Protein AF-A0A1I1BTH6-F1 (afdb_monomer_lite)

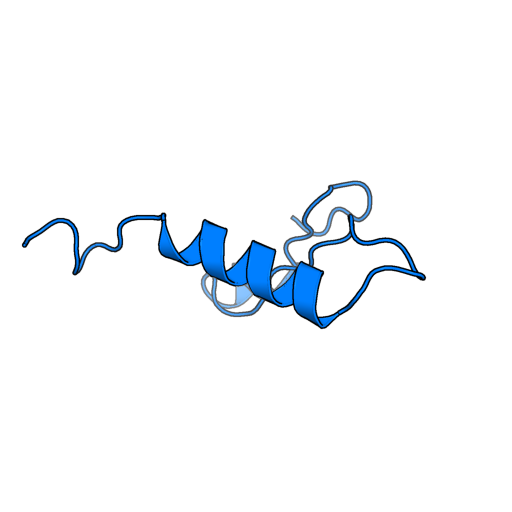Structure (mmCIF, N/CA/C/O backbone):
data_AF-A0A1I1BTH6-F1
#
_entry.id   AF-A0A1I1BTH6-F1
#
loop_
_atom_site.group_PDB
_atom_site.id
_atom_site.type_symbol
_atom_site.label_atom_id
_atom_site.label_alt_id
_atom_site.label_comp_id
_atom_site.label_asym_id
_atom_site.label_entity_id
_atom_site.label_seq_id
_atom_site.pdbx_PDB_ins_code
_atom_site.Cartn_x
_atom_site.Cartn_y
_atom_site.Cartn_z
_atom_site.occupancy
_atom_site.B_iso_or_equiv
_atom_site.auth_seq_id
_atom_site.auth_comp_id
_atom_site.auth_asym_id
_atom_site.auth_atom_id
_atom_site.pdbx_PDB_model_num
ATOM 1 N N . VAL A 1 1 ? -10.400 -10.948 -1.281 1.00 68.62 1 VAL A N 1
ATOM 2 C CA . VAL A 1 1 ? -9.211 -11.327 -0.469 1.00 68.62 1 VAL A CA 1
ATOM 3 C C . VAL A 1 1 ? -8.407 -12.349 -1.258 1.00 68.62 1 VAL A C 1
ATOM 5 O O . VAL A 1 1 ? -9.022 -13.187 -1.897 1.00 68.62 1 VAL A O 1
ATOM 8 N N . ALA A 1 2 ? -7.075 -12.251 -1.263 1.00 78.06 2 ALA A N 1
ATOM 9 C CA . ALA A 1 2 ? -6.137 -13.085 -2.030 1.00 78.06 2 ALA A CA 1
ATOM 10 C C . ALA A 1 2 ? -6.240 -13.018 -3.573 1.00 78.06 2 ALA A C 1
ATOM 12 O O . ALA A 1 2 ? -5.525 -13.745 -4.259 1.00 78.06 2 ALA A O 1
ATOM 13 N N . ASP A 1 3 ? -7.048 -12.107 -4.118 1.00 86.62 3 ASP A N 1
ATOM 14 C CA . ASP A 1 3 ? -7.195 -11.906 -5.561 1.00 86.62 3 ASP A CA 1
ATOM 15 C C . ASP A 1 3 ? -5.967 -11.198 -6.159 1.00 86.62 3 ASP A C 1
ATOM 17 O O . ASP A 1 3 ? -5.510 -10.174 -5.647 1.00 86.62 3 ASP A O 1
ATOM 21 N N . ARG A 1 4 ? -5.413 -11.770 -7.232 1.00 84.44 4 ARG A N 1
ATOM 22 C CA . ARG A 1 4 ? -4.260 -11.225 -7.963 1.00 84.44 4 ARG A CA 1
ATOM 23 C C . ARG A 1 4 ? -4.652 -10.311 -9.129 1.00 84.44 4 ARG A C 1
ATOM 25 O O . ARG A 1 4 ? -3.772 -9.607 -9.612 1.00 84.44 4 ARG A O 1
ATOM 32 N N . GLY A 1 5 ? -5.910 -10.338 -9.573 1.00 89.25 5 GLY A N 1
ATOM 33 C CA . GLY A 1 5 ? -6.441 -9.453 -10.615 1.00 89.25 5 GLY A CA 1
ATOM 34 C C . GLY A 1 5 ? -6.962 -8.116 -10.080 1.00 89.25 5 GLY A C 1
ATOM 35 O O . GLY A 1 5 ? -7.1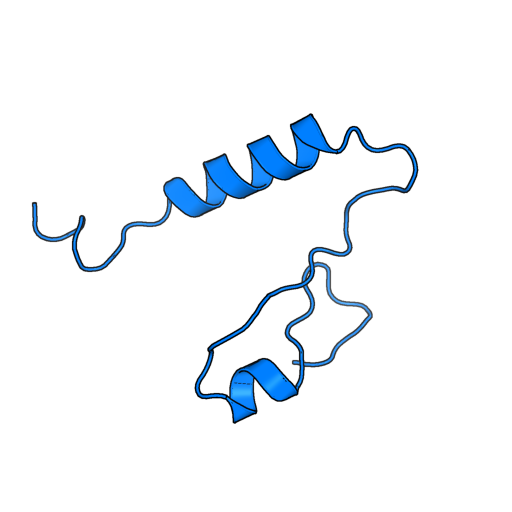37 -7.173 -10.847 1.00 89.25 5 GLY A O 1
ATOM 36 N N . ALA A 1 6 ? -7.179 -8.008 -8.767 1.00 91.69 6 ALA A N 1
ATOM 37 C CA . ALA A 1 6 ? -7.592 -6.768 -8.123 1.00 91.69 6 ALA A CA 1
ATOM 38 C C . ALA A 1 6 ? -6.481 -5.703 -8.140 1.00 91.69 6 ALA A C 1
ATOM 40 O O . ALA A 1 6 ? -5.296 -6.012 -8.009 1.00 91.69 6 ALA A O 1
ATOM 41 N N . SER A 1 7 ? -6.878 -4.427 -8.215 1.00 92.62 7 SER A N 1
ATOM 42 C CA . SER A 1 7 ? -5.943 -3.294 -8.169 1.00 92.62 7 SER A CA 1
ATOM 43 C C . SER A 1 7 ? -5.136 -3.236 -6.870 1.00 92.62 7 SER A C 1
ATOM 45 O O . SER A 1 7 ? -3.936 -2.978 -6.904 1.00 92.62 7 SER A O 1
ATOM 47 N N . ILE A 1 8 ? -5.792 -3.499 -5.736 1.00 92.69 8 ILE A N 1
ATOM 48 C CA . ILE A 1 8 ? -5.161 -3.634 -4.422 1.00 92.69 8 ILE A CA 1
ATOM 49 C C . ILE A 1 8 ? -5.426 -5.049 -3.917 1.00 92.69 8 ILE A C 1
ATOM 51 O O . ILE A 1 8 ? -6.582 -5.467 -3.796 1.00 92.69 8 ILE A O 1
ATOM 55 N N . ARG A 1 9 ? -4.370 -5.792 -3.587 1.00 93.94 9 ARG A N 1
ATOM 56 C CA . ARG A 1 9 ? -4.485 -7.143 -3.039 1.00 93.94 9 ARG A CA 1
ATOM 57 C C . ARG A 1 9 ? -4.430 -7.119 -1.514 1.00 93.94 9 ARG A C 1
ATOM 59 O O . ARG A 1 9 ? -3.509 -6.578 -0.911 1.00 93.94 9 ARG A O 1
ATOM 66 N N . VAL A 1 10 ? -5.395 -7.805 -0.903 1.00 92.44 10 VAL A N 1
ATOM 67 C CA . VAL A 1 10 ? -5.416 -8.134 0.531 1.00 92.44 10 VAL A CA 1
ATOM 68 C C . VAL A 1 10 ? -4.862 -9.555 0.706 1.00 92.44 10 VAL A C 1
ATOM 70 O O . VAL A 1 10 ? -5.511 -10.494 0.228 1.00 92.44 10 VAL A O 1
ATOM 73 N N . PRO A 1 11 ? -3.694 -9.761 1.344 1.00 89.62 11 PRO A N 1
ATOM 74 C CA . PRO A 1 11 ? -3.154 -11.097 1.603 1.00 89.62 11 PRO A CA 1
ATOM 75 C C . PRO A 1 11 ? -4.100 -11.954 2.451 1.00 89.62 11 PRO A C 1
ATOM 77 O O . PRO A 1 11 ? -4.835 -11.441 3.288 1.00 89.62 11 PRO A O 1
ATOM 80 N N . HIS A 1 12 ? -4.063 -13.278 2.283 1.00 86.12 12 HIS A N 1
ATOM 81 C CA . HIS A 1 12 ? -4.919 -14.179 3.067 1.00 86.12 12 HIS A CA 1
ATOM 82 C C . HIS A 1 12 ? -4.602 -14.116 4.573 1.00 86.12 12 HIS A C 1
ATOM 84 O O . HIS A 1 12 ? -5.501 -14.130 5.409 1.00 86.12 12 HIS A O 1
ATOM 90 N N . SER A 1 13 ? -3.320 -13.932 4.910 1.00 88.19 13 SER A N 1
ATOM 91 C CA . SER A 1 13 ? -2.853 -13.725 6.284 1.00 88.19 13 SER A CA 1
ATOM 92 C C . SER A 1 13 ? -3.408 -12.458 6.934 1.00 88.19 13 SER A C 1
ATOM 94 O O . SER A 1 13 ? -3.463 -12.397 8.156 1.00 88.19 13 SER A O 1
ATOM 96 N N . PHE A 1 14 ? -3.849 -11.466 6.153 1.00 89.94 14 PHE A N 1
ATOM 97 C CA . PHE A 1 14 ? -4.366 -10.208 6.686 1.00 89.94 14 PHE A CA 1
ATOM 98 C C . PHE A 1 14 ? -5.639 -10.428 7.509 1.00 89.94 14 PHE A C 1
ATOM 100 O O . PHE A 1 14 ? -5.740 -9.945 8.632 1.00 89.94 14 PHE A O 1
ATOM 107 N N . VAL A 1 15 ? -6.583 -11.213 6.978 1.00 87.12 15 VAL A N 1
ATOM 108 C CA . VAL A 1 15 ? -7.835 -11.542 7.680 1.00 87.12 15 VAL A CA 1
ATOM 109 C C . VAL A 1 15 ? -7.549 -12.459 8.869 1.00 87.12 15 VAL A C 1
ATOM 111 O O . VAL A 1 15 ? -8.025 -12.201 9.972 1.00 87.12 15 VAL A O 1
ATOM 114 N N . ASN A 1 16 ? -6.693 -13.467 8.675 1.00 87.00 16 ASN A N 1
ATOM 115 C CA . ASN A 1 16 ? -6.344 -14.434 9.722 1.00 87.00 16 ASN A CA 1
ATOM 116 C C . ASN A 1 16 ? -5.582 -13.801 10.900 1.00 87.00 16 ASN A C 1
ATOM 118 O O . ASN A 1 16 ? -5.607 -14.336 12.002 1.00 87.00 16 ASN A O 1
ATOM 122 N N . ASN A 1 17 ? -4.936 -12.652 10.689 1.00 89.62 17 ASN A N 1
ATOM 123 C CA . ASN A 1 17 ? -4.208 -11.905 11.715 1.00 89.62 17 ASN A CA 1
ATOM 124 C C . ASN A 1 17 ? -5.036 -10.747 12.313 1.00 89.62 17 ASN A C 1
ATOM 126 O O . ASN A 1 17 ? -4.484 -9.749 12.779 1.00 89.62 17 ASN A O 1
ATOM 130 N N . GLY A 1 18 ? -6.370 -10.832 12.254 1.00 90.06 18 GLY A N 1
ATOM 131 C CA . GLY A 1 18 ? -7.260 -9.815 12.819 1.00 90.06 18 GLY A CA 1
ATOM 132 C C . GLY A 1 18 ? -7.176 -8.467 12.101 1.00 90.06 18 GLY A C 1
ATOM 133 O O . GLY A 1 18 ? -7.175 -7.429 12.758 1.00 90.06 18 GLY A O 1
ATOM 134 N N . TYR A 1 19 ? -7.080 -8.485 10.766 1.00 87.69 19 TYR A N 1
ATOM 135 C CA . TYR A 1 19 ? -6.957 -7.298 9.904 1.00 87.69 19 TYR A CA 1
ATOM 136 C C . TYR A 1 19 ? -5.688 -6.47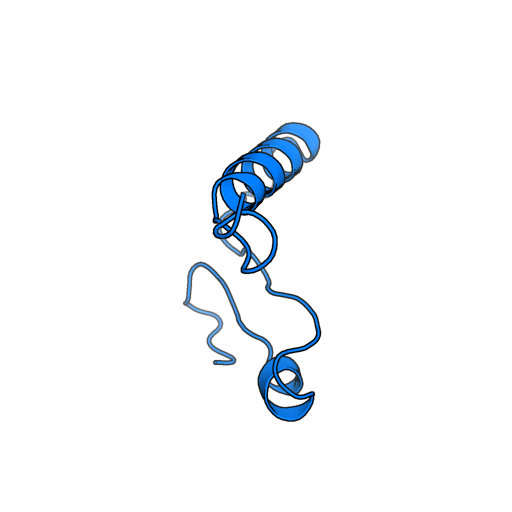1 10.163 1.00 87.69 19 TYR A C 1
ATOM 138 O O . TYR A 1 19 ? -5.668 -5.254 9.979 1.00 87.69 19 TYR A O 1
ATOM 146 N N . LYS A 1 20 ? -4.609 -7.138 10.588 1.00 88.00 20 LYS A N 1
ATOM 147 C CA . LYS A 1 20 ? -3.292 -6.531 10.820 1.00 88.00 20 LYS A CA 1
ATOM 148 C C . LYS A 1 20 ? -2.273 -7.080 9.829 1.00 88.00 20 LYS A C 1
ATOM 150 O O . LYS A 1 20 ? -2.154 -8.292 9.646 1.00 88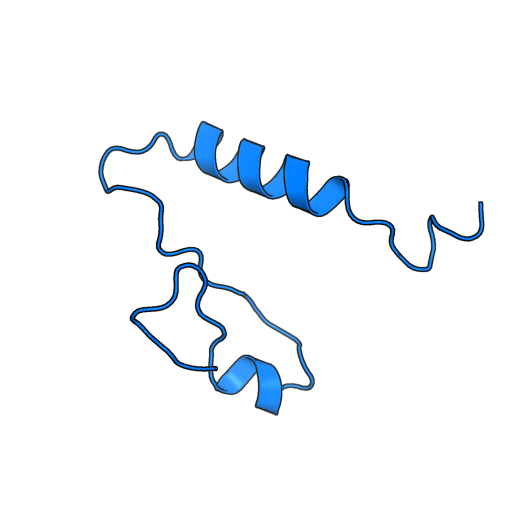.00 20 LYS A O 1
ATOM 155 N N . GLY A 1 21 ? -1.498 -6.189 9.219 1.00 91.38 21 GLY A N 1
ATOM 156 C CA . GLY A 1 21 ? -0.493 -6.537 8.216 1.00 91.38 21 GLY A CA 1
ATOM 157 C C . GLY A 1 21 ? -0.363 -5.437 7.171 1.00 91.38 21 GLY A C 1
ATOM 158 O O . GLY A 1 21 ? -0.358 -4.260 7.518 1.00 91.38 21 GLY A O 1
ATOM 159 N N . TYR A 1 22 ? -0.280 -5.825 5.898 1.00 91.50 22 TYR A N 1
ATOM 160 C CA . TYR A 1 22 ? -0.135 -4.905 4.771 1.00 91.50 22 TYR A CA 1
ATOM 161 C C . TYR A 1 22 ? -1.159 -5.177 3.665 1.00 91.50 22 TYR A C 1
ATOM 163 O O . TYR A 1 22 ? -1.716 -6.272 3.555 1.00 91.50 22 TYR A O 1
ATOM 171 N N . LEU A 1 23 ? -1.352 -4.161 2.827 1.00 92.00 23 LEU A N 1
ATOM 172 C CA . LEU A 1 23 ? -2.057 -4.231 1.553 1.00 92.00 23 LEU A CA 1
ATOM 173 C C . LEU A 1 23 ? -1.036 -4.054 0.425 1.00 92.00 23 LEU A C 1
ATOM 175 O O . LEU A 1 23 ? -0.039 -3.357 0.596 1.00 92.00 23 LEU A O 1
ATOM 179 N N . GLU A 1 24 ? -1.269 -4.688 -0.716 1.00 92.81 24 GLU A N 1
ATOM 180 C CA . GLU A 1 24 ? -0.361 -4.637 -1.864 1.00 92.81 24 GLU A CA 1
ATOM 181 C C . GLU A 1 24 ? -1.020 -3.856 -3.005 1.00 92.81 24 GLU A C 1
ATOM 183 O O . GLU A 1 24 ? -1.985 -4.335 -3.601 1.00 92.81 24 GLU A O 1
ATOM 188 N N . ASP A 1 25 ? -0.514 -2.657 -3.310 1.00 94.75 25 ASP A N 1
ATOM 189 C CA . ASP A 1 25 ? -0.934 -1.899 -4.493 1.00 94.75 25 ASP A CA 1
ATOM 190 C C . ASP A 1 25 ? -0.220 -2.433 -5.737 1.00 94.75 25 ASP A C 1
ATOM 192 O O . ASP A 1 25 ? 1.006 -2.381 -5.833 1.00 94.75 25 ASP A O 1
ATOM 196 N N . ARG A 1 26 ? -0.992 -2.967 -6.686 1.00 94.44 26 ARG A N 1
ATOM 197 C CA . ARG A 1 26 ? -0.482 -3.643 -7.889 1.00 94.44 26 ARG A CA 1
ATOM 198 C C . ARG A 1 26 ? -0.640 -2.815 -9.163 1.00 94.44 26 ARG A C 1
ATOM 200 O O . ARG A 1 26 ? -0.397 -3.323 -10.254 1.00 94.44 26 ARG A O 1
ATOM 207 N N . ARG A 1 27 ? -1.072 -1.560 -9.032 1.00 94.50 27 ARG A N 1
ATOM 208 C CA . ARG A 1 27 ? -1.233 -0.608 -10.141 1.00 94.50 27 ARG A CA 1
ATOM 209 C C . ARG A 1 27 ? 0.069 0.059 -10.609 1.00 94.50 27 ARG A C 1
ATOM 211 O O . ARG A 1 27 ? 0.124 0.403 -11.790 1.00 94.50 27 ARG A O 1
ATOM 218 N N . PRO A 1 28 ? 1.084 0.309 -9.752 1.00 94.69 28 PRO A N 1
ATOM 219 C CA . PRO A 1 28 ? 2.298 0.984 -10.193 1.00 94.69 28 PRO A CA 1
ATOM 220 C C . PRO A 1 28 ? 3.036 0.213 -11.290 1.00 94.69 28 PRO A C 1
ATOM 222 O O . PRO A 1 28 ? 3.229 -0.998 -11.200 1.00 94.69 28 PRO A O 1
ATOM 225 N N . ASN A 1 29 ? 3.464 0.933 -12.328 1.00 93.00 29 ASN A N 1
ATOM 226 C CA . ASN A 1 29 ? 4.245 0.362 -13.423 1.00 93.00 29 ASN A CA 1
ATOM 227 C C . ASN A 1 29 ? 5.733 0.215 -13.041 1.00 93.00 29 ASN A C 1
ATOM 229 O O . ASN A 1 29 ? 6.211 0.823 -12.083 1.00 93.00 29 ASN A O 1
ATOM 233 N N . SER A 1 30 ? 6.484 -0.565 -13.824 1.00 91.69 30 SER A N 1
ATOM 234 C CA . SER A 1 30 ? 7.899 -0.872 -13.557 1.00 91.69 30 SER A CA 1
ATOM 235 C C . SER A 1 30 ? 8.868 0.304 -13.738 1.00 91.69 30 SER A C 1
ATOM 237 O O . SER A 1 30 ? 10.004 0.212 -13.288 1.00 91.69 30 SER A O 1
ATOM 239 N N . GLN A 1 31 ? 8.446 1.387 -14.394 1.00 95.44 31 GLN A N 1
ATOM 240 C CA . GLN A 1 31 ? 9.227 2.617 -14.595 1.00 95.44 31 GLN A CA 1
ATOM 241 C C . GLN A 1 31 ? 8.750 3.759 -13.682 1.00 95.44 31 GLN A C 1
ATOM 243 O O . GLN A 1 31 ? 9.139 4.913 -13.855 1.00 95.44 31 GLN A O 1
ATOM 248 N N . GLY A 1 32 ? 7.862 3.462 -12.731 1.00 91.56 32 GLY A N 1
ATOM 249 C CA . GLY A 1 32 ? 7.255 4.458 -11.868 1.00 91.56 32 GLY A CA 1
ATOM 250 C C . GLY A 1 32 ? 8.272 5.025 -10.886 1.00 91.56 32 GLY A C 1
ATOM 251 O O . GLY A 1 32 ? 9.080 4.294 -10.317 1.00 91.56 32 GLY A O 1
ATOM 252 N N . CYS A 1 33 ? 8.218 6.336 -10.652 1.00 96.31 33 CYS A N 1
ATOM 253 C CA . CYS A 1 33 ? 9.085 6.971 -9.669 1.00 96.31 33 CYS A CA 1
ATOM 254 C C . CYS A 1 33 ? 8.670 6.540 -8.247 1.00 96.31 33 CYS A C 1
ATOM 256 O O . CYS A 1 33 ? 7.561 6.878 -7.813 1.00 96.31 33 CYS A O 1
ATOM 258 N N . PRO A 1 34 ? 9.537 5.845 -7.485 1.00 95.94 34 PRO A N 1
ATOM 259 C CA . PRO A 1 34 ? 9.165 5.277 -6.188 1.00 95.94 34 PRO A CA 1
ATOM 260 C C . PRO A 1 34 ? 8.754 6.352 -5.176 1.00 95.94 34 PRO A C 1
ATOM 262 O O . PRO A 1 34 ? 7.822 6.149 -4.401 1.00 95.94 34 PRO A O 1
ATOM 265 N N . TYR A 1 35 ? 9.387 7.527 -5.225 1.00 97.19 35 TYR A N 1
ATOM 266 C CA . TYR A 1 35 ? 9.067 8.641 -4.333 1.00 97.19 35 TYR A CA 1
ATOM 267 C C . TYR A 1 35 ? 7.695 9.245 -4.616 1.00 97.19 35 TYR A C 1
ATOM 269 O O . TYR A 1 35 ? 6.962 9.564 -3.683 1.00 97.19 35 TYR A O 1
ATOM 277 N N . GLN A 1 36 ? 7.323 9.376 -5.890 1.00 96.25 36 GLN A N 1
ATOM 278 C CA . GLN A 1 36 ? 6.007 9.896 -6.260 1.00 96.25 36 GLN A 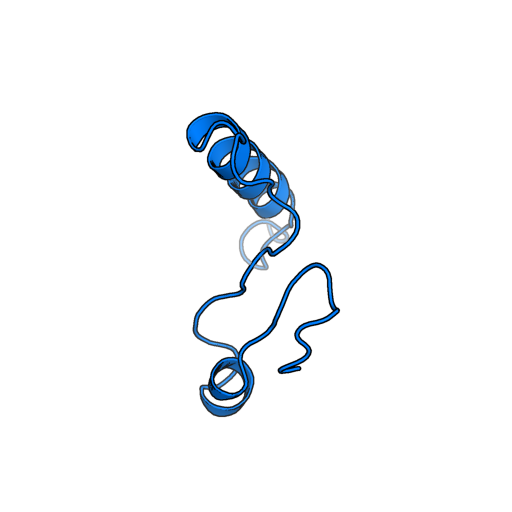CA 1
ATOM 279 C C . GLN A 1 36 ? 4.904 8.915 -5.867 1.00 96.25 36 GLN A C 1
ATOM 281 O O . GLN A 1 36 ? 3.893 9.329 -5.306 1.00 96.25 36 GLN A O 1
ATOM 286 N N . ILE A 1 37 ? 5.125 7.617 -6.095 1.00 95.31 37 ILE A N 1
ATOM 287 C CA . ILE A 1 37 ? 4.178 6.564 -5.714 1.00 95.31 37 ILE A CA 1
ATOM 288 C C . ILE A 1 37 ? 3.972 6.558 -4.196 1.00 95.31 37 ILE A C 1
ATOM 290 O O . ILE A 1 37 ? 2.837 6.649 -3.732 1.00 95.31 37 ILE A O 1
ATOM 294 N N . ALA A 1 38 ? 5.057 6.507 -3.417 1.00 95.31 38 ALA A N 1
ATOM 295 C CA . ALA A 1 38 ? 4.970 6.490 -1.959 1.00 95.31 38 ALA A CA 1
ATOM 296 C C . ALA A 1 38 ? 4.316 7.768 -1.407 1.00 95.31 38 ALA A C 1
ATOM 298 O O . ALA A 1 38 ? 3.442 7.686 -0.546 1.00 95.31 38 ALA A O 1
ATOM 299 N N . SER A 1 39 ? 4.690 8.936 -1.941 1.00 96.75 39 SER A N 1
ATOM 300 C CA . SER A 1 39 ? 4.106 10.225 -1.553 1.00 96.75 39 SER A CA 1
ATOM 301 C C . SER A 1 39 ? 2.597 10.265 -1.806 1.00 96.75 39 SER A C 1
ATOM 303 O O . SER A 1 39 ? 1.827 10.631 -0.916 1.00 96.75 39 SER A O 1
ATOM 305 N N . GLN A 1 40 ? 2.153 9.812 -2.983 1.00 96.00 40 GLN A N 1
ATOM 306 C CA . GLN A 1 40 ? 0.736 9.798 -3.336 1.00 96.00 40 GLN A CA 1
ATOM 307 C C . GLN A 1 40 ? -0.071 8.863 -2.425 1.00 96.00 40 GLN A C 1
ATOM 309 O O . GLN A 1 40 ? -1.147 9.237 -1.961 1.00 96.00 40 GLN A O 1
ATOM 314 N N . VAL A 1 41 ? 0.460 7.671 -2.132 1.00 94.81 41 VAL A N 1
ATOM 315 C CA . VAL A 1 41 ? -0.185 6.705 -1.229 1.00 94.81 41 VAL A CA 1
ATOM 316 C C . VAL A 1 41 ? -0.319 7.282 0.183 1.00 94.81 41 VAL A C 1
ATOM 318 O O . VAL A 1 41 ? -1.402 7.229 0.765 1.00 94.81 41 VAL A O 1
ATOM 321 N N . LEU A 1 42 ? 0.747 7.882 0.721 1.00 94.62 42 LEU A N 1
ATOM 322 C CA . LEU A 1 42 ? 0.728 8.486 2.057 1.00 94.62 42 LEU A CA 1
ATOM 323 C C . LEU A 1 42 ? -0.258 9.651 2.157 1.00 94.62 42 LEU A C 1
ATOM 325 O O . LEU A 1 42 ? -0.982 9.755 3.150 1.00 94.62 42 LEU A O 1
ATOM 329 N N . LYS A 1 43 ? -0.312 10.503 1.127 1.00 95.81 43 LYS A N 1
ATOM 330 C CA . LYS A 1 43 ? -1.233 11.640 1.082 1.00 95.81 43 LYS A CA 1
ATOM 331 C C . LYS A 1 43 ? -2.686 11.176 1.180 1.00 95.81 43 LYS A C 1
ATOM 333 O O . LYS A 1 43 ? -3.396 11.617 2.074 1.00 95.81 43 LYS A O 1
ATOM 338 N N . THR A 1 44 ? -3.101 10.241 0.324 1.00 94.56 44 THR A N 1
ATOM 339 C CA . THR A 1 44 ? -4.488 9.751 0.298 1.00 94.56 44 THR A CA 1
ATOM 340 C C . THR A 1 44 ? -4.868 8.994 1.571 1.00 94.56 44 THR A C 1
ATOM 342 O O . THR A 1 44 ? -5.977 9.156 2.068 1.00 94.56 44 THR A O 1
ATOM 345 N N . ILE A 1 45 ? -3.963 8.194 2.146 1.00 92.62 45 ILE A N 1
ATOM 346 C CA . ILE A 1 45 ? -4.251 7.495 3.412 1.00 92.62 45 ILE A CA 1
ATOM 347 C C . ILE A 1 45 ? -4.460 8.493 4.558 1.00 92.62 45 ILE A C 1
ATOM 349 O O . ILE A 1 45 ? -5.315 8.273 5.412 1.00 92.62 45 ILE A O 1
ATOM 353 N N . SER A 1 46 ? -3.713 9.599 4.562 1.00 92.19 46 SER A N 1
ATOM 354 C CA . SER A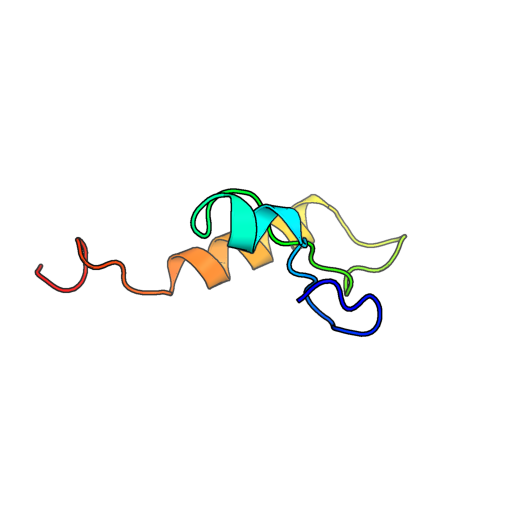 1 46 ? -3.815 10.628 5.603 1.00 92.19 46 SER A CA 1
ATOM 355 C C . SER A 1 46 ? -5.110 11.446 5.534 1.00 92.19 46 SER A C 1
ATOM 357 O O . SER A 1 46 ? -5.474 12.076 6.522 1.00 92.19 46 SER A O 1
ATOM 359 N N . GLU A 1 47 ? -5.816 11.440 4.398 1.00 92.94 47 GLU A N 1
ATOM 360 C CA . GLU A 1 47 ? -7.112 12.118 4.236 1.00 92.94 47 GLU A CA 1
ATOM 361 C C . GLU A 1 47 ? -8.258 11.367 4.934 1.00 92.94 47 GLU A C 1
ATOM 363 O O . GLU A 1 47 ? -9.312 11.949 5.188 1.00 92.94 47 GLU A O 1
ATOM 368 N N . VAL A 1 48 ? -8.073 10.085 5.269 1.00 89.75 48 VAL A N 1
ATOM 369 C CA . VAL A 1 48 ? -9.105 9.277 5.926 1.00 89.75 48 VAL A CA 1
ATOM 370 C C . VAL A 1 48 ? -9.173 9.632 7.419 1.00 89.75 48 VAL A C 1
ATOM 372 O O . VAL A 1 48 ? -8.191 9.428 8.139 1.00 89.75 48 VAL A O 1
ATOM 375 N N . PRO A 1 49 ? -10.322 10.115 7.934 1.00 87.81 49 PRO A N 1
ATOM 376 C CA . PRO A 1 49 ? -10.474 10.403 9.354 1.00 87.81 49 PRO A CA 1
ATOM 377 C C . PRO A 1 49 ? -10.286 9.135 10.186 1.00 87.81 49 PRO A C 1
ATOM 379 O O . PRO A 1 49 ? -10.875 8.090 9.911 1.00 87.81 49 PRO A O 1
ATOM 382 N N . THR A 1 50 ? -9.486 9.232 11.242 1.00 85.69 50 THR A N 1
ATOM 383 C CA . THR A 1 50 ? -9.353 8.162 12.230 1.00 85.69 50 THR A CA 1
ATOM 384 C C . THR A 1 50 ? -10.268 8.466 13.409 1.00 85.69 50 THR A C 1
ATOM 386 O O . THR A 1 50 ? -10.573 9.624 13.685 1.00 85.69 50 THR A O 1
ATOM 389 N N . ALA A 1 51 ? -10.682 7.444 14.158 1.00 76.44 51 ALA A N 1
ATOM 390 C CA . ALA A 1 51 ? -11.556 7.623 15.323 1.00 76.44 51 ALA A CA 1
ATOM 391 C C . ALA A 1 51 ? -11.013 8.637 16.358 1.00 76.44 51 ALA A C 1
ATOM 393 O O . ALA A 1 51 ? -11.782 9.207 17.122 1.00 76.44 51 ALA A O 1
ATOM 394 N N . LYS A 1 52 ? -9.696 8.893 16.362 1.00 64.88 52 LYS A N 1
ATOM 395 C CA . LYS A 1 52 ? -9.045 9.884 17.227 1.00 64.88 52 LYS A CA 1
ATOM 396 C C . LYS A 1 52 ? -9.126 11.321 16.688 1.00 64.88 52 LYS A C 1
ATOM 398 O O . LYS A 1 52 ? -9.071 12.250 17.481 1.00 64.88 52 LYS A O 1
ATOM 403 N N . SER A 1 53 ? -9.241 11.504 15.371 1.00 58.75 53 SER A N 1
ATOM 404 C CA . SER A 1 53 ? -9.341 12.816 14.714 1.00 58.75 53 SER A CA 1
ATOM 405 C C . SER A 1 53 ? -10.778 13.245 14.397 1.00 58.75 53 SER A C 1
ATOM 407 O O . SER A 1 53 ? -11.008 14.426 14.196 1.00 58.75 53 SER A O 1
ATOM 409 N N . ALA A 1 54 ? -11.749 12.327 14.401 1.00 57.09 54 ALA A N 1
ATOM 410 C CA . ALA A 1 54 ? -13.172 12.649 14.225 1.00 57.09 54 ALA A CA 1
ATOM 411 C C . ALA A 1 54 ? -13.858 13.213 15.491 1.00 57.09 54 ALA A C 1
ATOM 413 O O . ALA A 1 54 ? -15.000 13.656 15.422 1.00 57.09 54 ALA A O 1
ATOM 414 N N . ALA A 1 55 ? -13.183 13.152 16.644 1.00 53.34 55 ALA A N 1
ATOM 415 C CA . ALA A 1 55 ? -13.686 13.612 17.942 1.00 53.34 55 ALA A CA 1
ATOM 416 C C . ALA A 1 55 ? -13.110 14.976 18.382 1.00 53.34 55 ALA A C 1
ATOM 418 O O . ALA A 1 55 ? -13.370 15.394 19.509 1.00 53.34 55 ALA A O 1
ATOM 419 N N . ALA A 1 56 ? -12.303 15.619 17.530 1.00 48.59 56 ALA A N 1
ATOM 420 C CA . ALA A 1 56 ? -11.659 16.910 17.778 1.00 48.59 56 ALA A CA 1
ATOM 421 C C . ALA A 1 56 ? -12.316 18.028 16.962 1.00 48.59 56 ALA A C 1
ATOM 423 O O . ALA A 1 56 ? -12.742 17.740 15.820 1.00 48.59 56 ALA A O 1
#

Secondary structure (DSSP, 8-state):
---SSSSEE--HHHHHTTS-S--EE----TT--HHHHHHHHHHHHHTSPPTTTTT-

Sequence (56 aa):
VADRGASIRVPHSFVNNGYKGYLEDRRPNSQGCPYQIASQVLKTISEVPTAKSAAA

Radius of gyration: 14.05 Å; chains: 1; bounding box: 23×31×32 Å

Foldseek 3Di:
DQDPPDQKDDDPVCVVVVNDDDIHGPPDDPPDDPVVVVVVVVVVVVVDDDPVRVVD

pLDDT: mean 87.87, std 11.18, range [48.59, 97.19]